Protein AF-A0A392QV54-F1 (afdb_monomer_lite)

Structure (mmCIF, N/CA/C/O backbone):
data_AF-A0A392QV54-F1
#
_entry.id   AF-A0A392QV54-F1
#
loop_
_atom_site.group_PDB
_atom_site.id
_atom_site.type_symbol
_atom_site.label_atom_id
_atom_site.label_alt_id
_atom_site.label_comp_id
_atom_site.label_asym_id
_atom_site.label_entity_id
_atom_site.label_seq_id
_atom_site.pdbx_PDB_ins_code
_atom_site.Cartn_x
_atom_site.Cartn_y
_atom_site.Cartn_z
_atom_site.occupancy
_atom_site.B_iso_or_equiv
_atom_site.auth_seq_id
_atom_site.auth_comp_id
_atom_site.auth_asym_id
_atom_site.auth_atom_id
_atom_site.pdbx_PDB_model_num
ATOM 1 N N . CYS A 1 1 ? -6.782 -5.559 13.920 1.00 52.97 1 CYS A N 1
ATOM 2 C CA . CYS A 1 1 ? -6.106 -4.255 14.149 1.00 52.97 1 CYS A CA 1
ATOM 3 C C . CYS A 1 1 ? -4.572 -4.337 14.168 1.00 52.97 1 CYS A C 1
ATOM 5 O O . CYS A 1 1 ? -3.965 -3.523 13.491 1.00 52.97 1 CYS A O 1
ATOM 7 N N . PHE A 1 2 ? -3.922 -5.235 14.932 1.00 52.38 2 PHE A N 1
ATOM 8 C CA . PHE A 1 2 ? -2.447 -5.368 14.882 1.00 52.38 2 PHE A CA 1
ATOM 9 C C . PHE A 1 2 ? -1.981 -6.150 13.639 1.00 52.38 2 PHE A C 1
ATOM 11 O O . PHE A 1 2 ? -1.050 -5.725 12.967 1.00 52.38 2 PHE A O 1
ATOM 18 N N . VAL A 1 3 ? -2.674 -7.246 13.304 1.00 63.62 3 VAL A N 1
ATOM 19 C CA . VAL A 1 3 ? -2.330 -8.125 12.168 1.00 63.62 3 VAL A CA 1
ATOM 20 C C . VAL A 1 3 ? -2.582 -7.441 10.822 1.00 63.62 3 VAL A C 1
ATOM 22 O O . VAL A 1 3 ? -1.702 -7.435 9.970 1.00 63.62 3 VAL A O 1
ATOM 25 N N . ASP A 1 4 ? -3.728 -6.779 10.663 1.00 73.19 4 ASP A N 1
ATOM 26 C CA . ASP A 1 4 ? -4.092 -6.118 9.400 1.00 73.19 4 ASP A CA 1
ATOM 27 C C . ASP A 1 4 ? -3.115 -4.984 9.051 1.00 73.19 4 ASP A C 1
ATOM 29 O O . ASP A 1 4 ? -2.695 -4.844 7.906 1.00 73.19 4 ASP A O 1
ATOM 33 N N . CYS A 1 5 ? -2.693 -4.197 10.050 1.00 76.19 5 CYS A N 1
ATOM 34 C CA . CYS A 1 5 ? -1.705 -3.134 9.849 1.00 76.19 5 CYS A CA 1
ATOM 35 C C . CYS A 1 5 ? -0.347 -3.696 9.407 1.00 76.19 5 CYS A C 1
ATOM 37 O O . CYS A 1 5 ? 0.309 -3.090 8.563 1.00 76.19 5 CYS A O 1
ATOM 39 N N . GLN A 1 6 ? 0.074 -4.831 9.978 1.00 86.81 6 GLN A N 1
ATOM 40 C CA . GLN A 1 6 ? 1.327 -5.50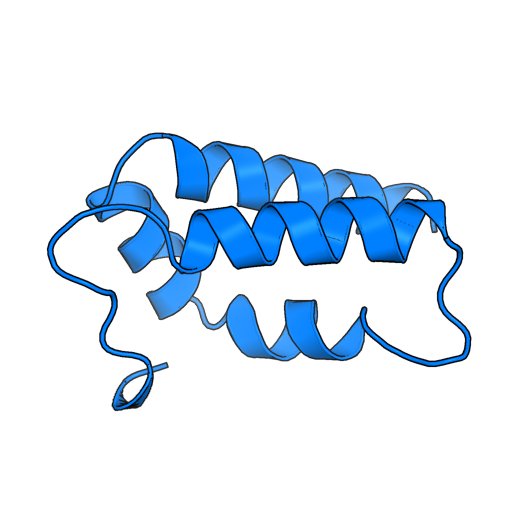6 9.623 1.00 86.81 6 GLN A CA 1
ATOM 41 C C . GLN A 1 6 ? 1.257 -6.086 8.206 1.00 86.81 6 GLN A C 1
ATOM 43 O O . GLN A 1 6 ? 2.210 -5.950 7.446 1.00 86.81 6 GLN A O 1
ATOM 48 N N . ALA A 1 7 ? 0.119 -6.677 7.825 1.00 90.12 7 ALA A N 1
ATOM 49 C CA . ALA A 1 7 ? -0.098 -7.212 6.483 1.00 90.12 7 ALA A CA 1
ATOM 50 C C . ALA A 1 7 ? -0.047 -6.106 5.418 1.00 90.12 7 ALA A C 1
ATOM 52 O O . ALA A 1 7 ? 0.685 -6.227 4.439 1.00 90.12 7 ALA A O 1
ATOM 53 N N . VAL A 1 8 ? -0.755 -4.993 5.647 1.00 92.12 8 VAL A N 1
ATOM 54 C CA . VAL A 1 8 ? -0.717 -3.814 4.767 1.00 92.12 8 VAL A CA 1
ATOM 55 C C . VAL A 1 8 ? 0.710 -3.278 4.645 1.00 92.12 8 VAL A C 1
ATOM 57 O O . VAL A 1 8 ? 1.194 -3.054 3.540 1.00 92.12 8 VAL A O 1
ATOM 60 N N . TRP A 1 9 ? 1.423 -3.145 5.766 1.00 92.25 9 TRP A N 1
ATOM 61 C CA . TRP A 1 9 ? 2.801 -2.658 5.768 1.00 92.25 9 TRP A CA 1
ATOM 62 C C . TRP A 1 9 ? 3.765 -3.587 5.013 1.00 92.25 9 TRP A C 1
ATOM 64 O O . TRP A 1 9 ? 4.588 -3.122 4.224 1.00 92.25 9 TRP A O 1
ATOM 74 N N . ALA A 1 10 ? 3.637 -4.904 5.193 1.00 93.50 10 ALA A N 1
ATOM 75 C CA . ALA A 1 10 ? 4.430 -5.893 4.471 1.00 93.50 10 ALA A CA 1
ATOM 76 C C . ALA A 1 10 ? 4.180 -5.831 2.955 1.00 93.50 10 ALA A C 1
ATOM 78 O O . ALA A 1 10 ? 5.135 -5.773 2.180 1.00 93.50 10 ALA A O 1
ATOM 79 N N . LEU A 1 11 ? 2.913 -5.762 2.529 1.00 93.62 11 LEU A N 1
ATOM 80 C CA . LEU A 1 11 ? 2.547 -5.617 1.115 1.00 93.62 11 LEU A CA 1
ATOM 81 C C . LEU A 1 11 ? 3.078 -4.311 0.518 1.00 93.62 11 LEU A C 1
ATOM 83 O O . LEU A 1 11 ? 3.578 -4.308 -0.607 1.00 93.62 11 LEU A O 1
ATOM 87 N N . GLY A 1 12 ? 3.027 -3.215 1.278 1.00 93.69 12 GLY A N 1
ATOM 88 C CA . GLY A 1 12 ? 3.584 -1.932 0.863 1.00 93.69 12 GLY A CA 1
ATOM 89 C C . GLY A 1 12 ? 5.091 -1.985 0.632 1.00 93.69 12 GLY A C 1
ATOM 90 O O . GLY A 1 12 ? 5.560 -1.402 -0.343 1.00 93.69 12 GLY A O 1
ATOM 91 N N . ASN A 1 13 ? 5.843 -2.717 1.458 1.00 95.44 13 ASN A N 1
ATOM 92 C CA . ASN A 1 13 ? 7.276 -2.921 1.237 1.00 95.44 13 ASN A CA 1
ATOM 93 C C . ASN A 1 13 ? 7.552 -3.746 -0.028 1.00 95.44 13 ASN A C 1
ATOM 95 O O . ASN A 1 13 ? 8.385 -3.347 -0.835 1.00 95.44 13 ASN A O 1
ATOM 99 N N . VAL A 1 14 ? 6.825 -4.850 -0.240 1.00 93.50 14 VAL A N 1
ATOM 100 C CA . VAL A 1 14 ? 6.997 -5.693 -1.439 1.00 93.50 14 VAL A CA 1
ATOM 101 C C . VAL A 1 14 ? 6.675 -4.907 -2.711 1.00 93.50 14 VAL A C 1
ATOM 103 O O . VAL A 1 14 ? 7.460 -4.913 -3.655 1.00 93.50 14 VAL A O 1
ATOM 106 N N . ALA A 1 15 ? 5.555 -4.182 -2.737 1.00 92.50 15 ALA A N 1
ATOM 107 C CA . ALA A 1 15 ? 5.187 -3.371 -3.894 1.00 92.50 15 ALA A CA 1
ATOM 108 C C . ALA A 1 15 ? 6.119 -2.165 -4.108 1.00 92.50 15 ALA A C 1
ATOM 110 O O . ALA A 1 15 ? 6.280 -1.701 -5.233 1.00 92.50 15 ALA A O 1
ATOM 111 N N . GLY A 1 16 ? 6.745 -1.654 -3.045 1.00 92.12 16 GLY A N 1
ATOM 112 C CA . GLY A 1 16 ? 7.694 -0.544 -3.119 1.00 92.12 16 GLY A CA 1
ATOM 113 C C . GLY A 1 16 ? 9.081 -0.920 -3.651 1.00 92.12 16 GLY A C 1
ATOM 114 O O . GLY A 1 16 ? 9.812 -0.025 -4.072 1.00 92.12 16 GLY A O 1
ATOM 115 N N . ASP A 1 17 ? 9.439 -2.207 -3.642 1.00 93.06 17 ASP A N 1
ATOM 116 C CA . ASP A 1 17 ? 10.770 -2.699 -4.018 1.00 93.06 17 ASP A CA 1
ATOM 117 C C . ASP A 1 17 ? 11.046 -2.572 -5.526 1.00 93.06 17 ASP A C 1
ATOM 119 O O . ASP A 1 17 ? 12.059 -2.011 -5.947 1.00 93.06 17 ASP A O 1
ATOM 123 N N . SER A 1 18 ? 10.120 -3.037 -6.370 1.00 91.69 18 SER A N 1
ATOM 124 C CA . SER A 1 18 ? 10.259 -2.937 -7.826 1.00 91.69 18 SER A CA 1
ATOM 125 C C . SER A 1 18 ? 8.909 -2.966 -8.552 1.00 91.69 18 SER A C 1
ATOM 127 O O . SER A 1 18 ? 7.946 -3.532 -8.028 1.00 91.69 18 SER A O 1
ATOM 129 N N . PRO A 1 19 ? 8.825 -2.442 -9.796 1.00 90.12 19 PRO A N 1
ATOM 130 C CA . PRO A 1 19 ? 7.605 -2.531 -10.604 1.00 90.12 19 PRO A CA 1
ATOM 131 C C . PRO A 1 19 ? 7.107 -3.972 -10.789 1.00 90.12 19 PRO A C 1
ATOM 133 O O . PRO A 1 19 ? 5.908 -4.215 -10.752 1.00 90.12 19 PRO A O 1
ATOM 136 N N . ARG A 1 20 ? 8.016 -4.952 -10.897 1.00 90.81 20 ARG A N 1
ATOM 137 C CA . ARG A 1 20 ? 7.648 -6.372 -11.005 1.00 90.81 20 ARG A CA 1
ATOM 138 C C . ARG A 1 20 ? 6.985 -6.894 -9.730 1.00 90.81 20 ARG A C 1
ATOM 140 O O . ARG A 1 20 ? 6.003 -7.623 -9.812 1.00 90.81 20 ARG A O 1
ATOM 147 N N . CYS A 1 21 ? 7.521 -6.542 -8.561 1.00 92.62 21 CYS A N 1
ATOM 148 C CA . CYS A 1 21 ? 6.942 -6.943 -7.277 1.00 92.62 21 CYS A CA 1
ATOM 149 C C . CYS A 1 21 ? 5.576 -6.280 -7.054 1.00 92.62 21 CYS A C 1
ATOM 151 O O . CYS A 1 21 ? 4.639 -6.940 -6.616 1.00 92.62 21 CYS A O 1
ATOM 153 N N . ARG A 1 22 ? 5.435 -5.003 -7.426 1.00 93.75 22 ARG A N 1
ATOM 154 C CA . ARG A 1 22 ? 4.153 -4.286 -7.447 1.00 93.75 22 ARG A CA 1
ATOM 155 C C . ARG A 1 22 ? 3.115 -5.003 -8.307 1.00 93.75 22 ARG A C 1
ATOM 157 O O . ARG A 1 22 ? 2.028 -5.292 -7.818 1.00 93.75 22 ARG A O 1
ATOM 164 N N . ASP A 1 23 ? 3.457 -5.314 -9.555 1.00 91.06 23 ASP A N 1
ATOM 165 C CA . ASP A 1 23 ? 2.535 -5.957 -10.496 1.00 91.06 23 ASP A CA 1
ATOM 166 C C . ASP A 1 23 ? 2.146 -7.364 -10.032 1.00 91.06 23 ASP A C 1
ATOM 168 O O . ASP A 1 23 ?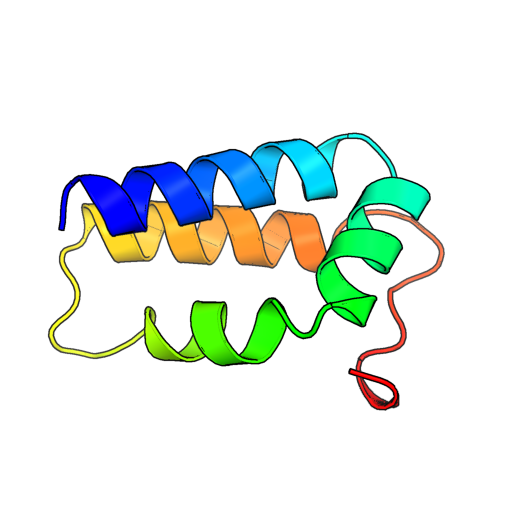 1.002 -7.770 -10.203 1.00 91.06 23 ASP A O 1
ATOM 172 N N . LEU A 1 24 ? 3.061 -8.084 -9.374 1.00 92.38 24 LEU A N 1
ATOM 173 C CA . LEU A 1 24 ? 2.767 -9.371 -8.744 1.00 92.38 24 LEU A CA 1
ATOM 174 C C . LEU A 1 24 ? 1.752 -9.234 -7.602 1.00 92.38 24 LEU A C 1
ATOM 176 O O . LEU A 1 24 ? 0.832 -10.037 -7.493 1.00 92.38 24 LEU A O 1
ATOM 180 N N . VAL A 1 25 ? 1.912 -8.233 -6.737 1.00 92.56 25 VAL A N 1
ATOM 181 C CA . VAL A 1 25 ? 0.982 -7.997 -5.624 1.00 92.56 25 VAL A CA 1
ATOM 182 C C . VAL A 1 25 ? -0.393 -7.577 -6.149 1.00 92.56 25 VAL A C 1
ATOM 184 O O . VAL A 1 25 ? -1.415 -8.061 -5.662 1.00 92.56 25 VAL A O 1
ATOM 187 N N . LEU A 1 26 ? -0.426 -6.718 -7.171 1.00 91.31 26 LEU A N 1
ATOM 188 C CA . LEU A 1 26 ? -1.662 -6.301 -7.829 1.00 91.31 26 LEU A CA 1
ATOM 189 C C . LEU A 1 26 ? -2.353 -7.474 -8.533 1.00 91.31 26 LEU A C 1
ATOM 191 O O . LEU A 1 26 ? -3.548 -7.653 -8.336 1.00 91.31 26 LEU A O 1
ATOM 195 N N . SER A 1 27 ? -1.623 -8.329 -9.256 1.00 91.69 27 SER A N 1
ATOM 196 C CA . SER A 1 27 ? -2.207 -9.484 -9.959 1.00 91.69 27 SER A CA 1
ATOM 197 C C . SER A 1 27 ? -2.817 -10.539 -9.031 1.00 91.69 27 SER A C 1
ATOM 199 O O . SER A 1 27 ? -3.659 -11.321 -9.462 1.00 91.69 27 SER A O 1
ATOM 201 N N . HIS A 1 28 ? -2.443 -10.539 -7.747 1.00 92.62 28 HIS A N 1
ATOM 202 C CA . HIS A 1 28 ? -3.073 -11.362 -6.710 1.00 92.62 28 HIS A CA 1
ATOM 203 C C . HIS A 1 28 ? -4.302 -10.691 -6.066 1.00 92.62 28 HIS A C 1
ATOM 205 O O . HIS A 1 28 ? -4.805 -11.173 -5.051 1.00 92.62 28 HIS A O 1
ATOM 211 N N . GLY A 1 29 ? -4.790 -9.577 -6.619 1.00 90.94 29 GLY A N 1
ATOM 212 C CA . GLY A 1 29 ? -6.015 -8.914 -6.172 1.00 90.94 29 GLY A CA 1
ATOM 213 C C . GLY A 1 29 ? -5.867 -8.142 -4.860 1.00 90.94 29 GLY A C 1
ATOM 214 O O . GLY A 1 29 ? -6.853 -7.926 -4.161 1.00 90.94 29 GLY A O 1
ATOM 215 N N . ALA A 1 30 ? -4.656 -7.709 -4.494 1.00 92.00 30 ALA A N 1
ATOM 216 C CA . ALA A 1 30 ? -4.415 -7.017 -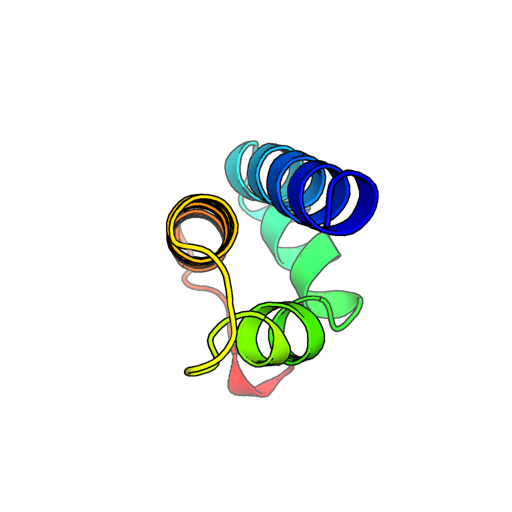3.222 1.00 92.00 30 ALA A CA 1
ATOM 217 C C . ALA A 1 30 ? -5.043 -5.609 -3.137 1.00 92.00 30 ALA A C 1
ATOM 219 O O . ALA A 1 30 ? -5.149 -5.050 -2.043 1.00 92.00 30 ALA A O 1
ATOM 220 N N . LEU A 1 31 ? -5.465 -5.026 -4.266 1.00 92.38 31 LEU A N 1
ATOM 221 C CA . LEU A 1 31 ? -6.012 -3.669 -4.325 1.00 92.38 31 LEU A CA 1
ATOM 222 C C . LEU A 1 31 ? -7.378 -3.549 -3.633 1.00 92.38 31 LEU A C 1
ATOM 224 O O . LEU A 1 31 ? -7.551 -2.683 -2.778 1.00 92.38 31 LEU A O 1
ATOM 228 N N . LEU A 1 32 ? -8.337 -4.422 -3.953 1.00 91.62 32 LEU A N 1
ATOM 229 C CA . LEU A 1 32 ? -9.690 -4.348 -3.384 1.00 91.62 32 LEU A CA 1
ATOM 230 C C . LEU A 1 32 ? -9.703 -4.523 -1.849 1.00 91.62 32 LEU A C 1
ATOM 232 O O . LEU A 1 32 ? -10.315 -3.694 -1.168 1.00 91.62 32 LEU A O 1
ATOM 236 N N . PRO A 1 33 ? -8.993 -5.510 -1.258 1.00 92.12 33 PRO A N 1
ATOM 237 C CA . PRO A 1 33 ? -8.887 -5.638 0.194 1.00 92.12 33 PRO A CA 1
ATOM 238 C C . PRO A 1 33 ? -8.222 -4.431 0.860 1.00 92.12 33 PRO A C 1
ATOM 240 O O . PRO A 1 33 ? -8.631 -4.045 1.954 1.00 92.12 33 PRO A O 1
ATOM 243 N N . LEU A 1 34 ? -7.221 -3.820 0.211 1.00 92.62 34 LEU A N 1
ATOM 244 C CA . LEU A 1 34 ? -6.562 -2.611 0.710 1.00 92.62 34 LEU A CA 1
ATOM 245 C C . LEU A 1 34 ? -7.538 -1.429 0.762 1.00 92.62 34 LEU A C 1
ATOM 247 O O . LEU A 1 34 ? -7.596 -0.731 1.774 1.00 92.62 34 LEU A O 1
ATOM 251 N N . LEU A 1 35 ? -8.330 -1.227 -0.295 1.00 91.81 35 LEU A N 1
ATOM 252 C CA . LEU A 1 35 ? -9.342 -0.169 -0.346 1.00 91.81 35 LEU A CA 1
ATOM 253 C C . LEU A 1 35 ? -10.432 -0.368 0.713 1.00 91.81 35 LEU A C 1
ATOM 255 O O . LEU A 1 35 ? -10.862 0.603 1.328 1.00 91.81 35 LEU A O 1
ATOM 259 N N . ALA A 1 36 ? -10.814 -1.611 1.016 1.00 91.69 36 ALA A N 1
ATOM 260 C CA . ALA A 1 36 ? -11.764 -1.902 2.093 1.00 91.69 36 ALA A CA 1
ATOM 261 C C . ALA A 1 36 ? -11.258 -1.472 3.489 1.00 91.69 36 ALA A C 1
ATOM 263 O O . ALA A 1 36 ? -12.065 -1.211 4.385 1.00 91.69 36 ALA A O 1
ATOM 264 N N . GLN A 1 37 ? -9.937 -1.356 3.688 1.00 90.25 37 GLN A N 1
ATOM 265 C CA . GLN A 1 37 ? -9.357 -0.829 4.932 1.00 90.25 37 GLN A CA 1
ATOM 266 C C . GLN A 1 37 ? -9.433 0.705 5.036 1.00 90.25 37 GLN A C 1
ATOM 268 O O . GLN A 1 37 ? -9.244 1.249 6.125 1.00 90.25 37 GLN A O 1
ATOM 273 N N . LEU A 1 38 ? -9.718 1.411 3.937 1.00 90.44 38 LEU A N 1
ATOM 274 C CA . LEU A 1 38 ? -9.920 2.862 3.899 1.00 90.44 38 LEU A CA 1
ATOM 275 C C . LEU A 1 38 ? -11.399 3.199 4.144 1.00 90.44 38 LEU A C 1
ATOM 277 O O . LEU A 1 38 ? -12.094 3.690 3.260 1.00 90.44 38 LEU A O 1
ATOM 281 N N . ASN A 1 39 ? -11.884 2.919 5.354 1.00 90.31 39 ASN A N 1
ATOM 282 C CA . ASN A 1 39 ? -13.260 3.210 5.767 1.00 90.31 39 ASN A CA 1
ATOM 283 C C . ASN A 1 39 ? -13.316 4.149 6.985 1.00 90.31 39 ASN A C 1
ATOM 285 O O . ASN A 1 39 ? -12.320 4.350 7.682 1.00 90.31 39 ASN A O 1
ATOM 289 N N . GLU A 1 40 ? -14.498 4.708 7.254 1.00 89.44 40 GLU A N 1
ATOM 290 C CA . GLU A 1 40 ? -14.732 5.689 8.327 1.00 89.44 40 GLU A CA 1
ATOM 291 C C . GLU A 1 40 ? -14.503 5.144 9.748 1.00 89.44 40 GLU A C 1
ATOM 293 O O . GLU A 1 40 ? -14.272 5.909 10.684 1.00 89.44 40 GLU A O 1
ATOM 298 N N . HIS A 1 41 ? -14.514 3.821 9.916 1.00 89.06 41 HIS A N 1
ATOM 299 C CA . HIS A 1 41 ? -14.287 3.154 11.198 1.00 89.06 41 HIS A CA 1
ATOM 300 C C . HIS A 1 41 ? -12.819 2.751 11.414 1.00 89.06 41 HIS A C 1
ATOM 302 O O . HIS A 1 41 ? -12.454 2.261 12.489 1.00 89.06 41 HIS A O 1
ATOM 308 N N . ALA A 1 42 ? -11.952 2.940 10.415 1.00 88.06 42 ALA A N 1
ATOM 309 C CA . ALA A 1 42 ? -10.549 2.574 10.504 1.00 88.06 42 ALA A CA 1
ATOM 310 C C . ALA A 1 42 ? -9.770 3.535 11.414 1.00 88.06 42 ALA A C 1
ATOM 312 O O . ALA A 1 42 ? -9.915 4.757 11.376 1.00 88.06 42 ALA A O 1
ATOM 313 N N . LYS A 1 43 ? -8.866 2.981 12.230 1.00 90.62 43 LYS A N 1
ATOM 314 C CA . LYS A 1 43 ? -7.968 3.795 13.061 1.00 90.62 43 LYS A CA 1
ATOM 315 C C . LYS A 1 43 ? -7.013 4.598 12.179 1.00 90.62 43 LYS A C 1
ATOM 317 O O . LYS A 1 43 ? -6.530 4.097 11.166 1.00 90.62 43 LYS A O 1
ATOM 322 N N . LEU A 1 44 ? -6.617 5.784 12.640 1.00 90.12 44 LEU A N 1
ATOM 323 C CA . LEU A 1 44 ? -5.668 6.649 11.928 1.00 90.12 44 LEU A CA 1
ATOM 324 C C . LEU A 1 44 ? -4.355 5.938 11.547 1.00 90.12 44 LEU A C 1
ATOM 326 O O . LEU A 1 44 ? -3.798 6.198 10.484 1.00 90.12 44 LEU A O 1
ATOM 330 N N . SER A 1 45 ? -3.856 5.028 12.389 1.00 88.44 45 SER A N 1
ATOM 331 C CA . SER A 1 45 ? -2.658 4.235 12.083 1.00 88.44 45 SER A CA 1
ATOM 332 C C . SER A 1 45 ? -2.854 3.298 10.887 1.00 88.44 45 SER A C 1
ATOM 334 O O . SER A 1 45 ? -1.9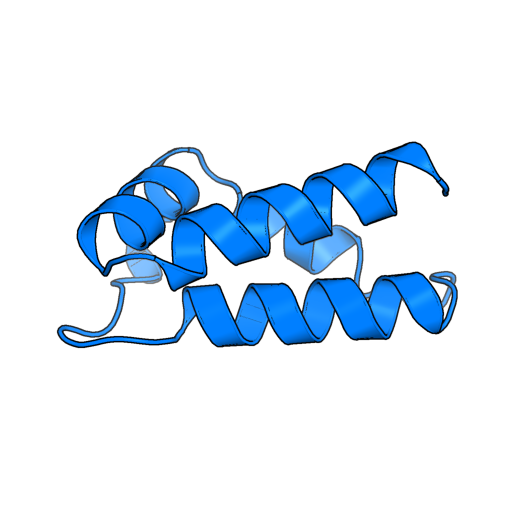63 3.203 10.046 1.00 88.44 45 SER A O 1
ATOM 336 N N . MET A 1 46 ? -4.023 2.662 10.776 1.00 90.81 46 MET A N 1
ATOM 337 C CA . MET A 1 46 ? -4.386 1.856 9.610 1.00 90.81 46 MET A CA 1
ATOM 338 C C . MET A 1 46 ? -4.494 2.734 8.365 1.00 90.81 46 MET A C 1
ATOM 340 O O . MET A 1 46 ? -3.869 2.430 7.357 1.00 90.81 46 MET A O 1
ATOM 344 N N . LEU A 1 47 ? -5.206 3.863 8.453 1.00 92.31 47 LEU A N 1
ATOM 345 C CA . LEU A 1 47 ? -5.374 4.791 7.330 1.00 92.31 47 LEU A CA 1
ATOM 346 C C . LEU A 1 47 ? -4.031 5.291 6.784 1.00 92.31 47 LEU A C 1
ATOM 348 O O . LEU A 1 47 ? -3.842 5.347 5.570 1.00 92.31 47 LEU A O 1
ATOM 352 N N . ARG A 1 48 ? -3.071 5.596 7.667 1.00 93.25 48 ARG A N 1
ATOM 353 C CA . ARG A 1 48 ? -1.709 5.991 7.275 1.00 93.25 48 ARG A CA 1
ATOM 354 C C . ARG A 1 48 ? -0.986 4.874 6.524 1.00 93.25 48 ARG A C 1
ATOM 356 O O . ARG A 1 48 ? -0.441 5.128 5.454 1.00 93.25 48 ARG A O 1
ATOM 363 N N . ASN A 1 49 ? -1.015 3.647 7.046 1.00 93.06 49 ASN A N 1
ATOM 364 C CA . ASN A 1 49 ? -0.352 2.505 6.411 1.00 93.06 49 ASN A CA 1
ATOM 365 C C . ASN A 1 49 ? -1.012 2.108 5.086 1.00 93.06 49 ASN A C 1
ATOM 367 O O . ASN A 1 49 ? -0.312 1.824 4.115 1.00 93.06 49 ASN A O 1
ATOM 371 N N . ALA A 1 50 ? -2.343 2.122 5.026 1.00 93.69 50 ALA A N 1
ATOM 372 C CA . ALA A 1 50 ? -3.098 1.815 3.820 1.00 93.69 50 ALA A CA 1
ATOM 373 C C . ALA A 1 50 ? -2.848 2.862 2.728 1.00 93.69 50 ALA A C 1
ATOM 375 O O . ALA A 1 50 ? -2.526 2.500 1.601 1.00 93.69 50 ALA A O 1
ATOM 376 N N . THR A 1 51 ? -2.876 4.153 3.077 1.00 94.81 51 THR A N 1
ATOM 377 C CA . THR A 1 51 ? -2.542 5.246 2.147 1.00 94.81 51 THR A CA 1
ATOM 378 C C . THR A 1 51 ? -1.100 5.147 1.646 1.00 94.81 51 THR A C 1
ATOM 380 O O . THR A 1 51 ? -0.843 5.300 0.453 1.00 94.81 51 THR A O 1
ATOM 383 N N . TRP A 1 52 ? -0.144 4.847 2.532 1.00 94.88 52 TRP A N 1
ATOM 384 C CA . TRP A 1 52 ? 1.253 4.650 2.141 1.00 94.88 52 TRP A CA 1
ATOM 385 C C . TRP A 1 52 ? 1.419 3.461 1.184 1.00 94.88 52 TRP A C 1
ATOM 387 O O . TRP A 1 52 ? 2.056 3.588 0.140 1.00 94.88 52 TRP A O 1
ATOM 397 N N . THR A 1 53 ? 0.772 2.336 1.481 1.00 95.44 53 THR A N 1
ATOM 398 C CA . THR A 1 53 ? 0.779 1.138 0.627 1.00 95.44 53 THR A CA 1
ATOM 399 C C . THR A 1 53 ? 0.156 1.416 -0.737 1.00 95.44 53 THR A C 1
ATOM 401 O O . THR A 1 53 ? 0.732 1.052 -1.759 1.00 95.44 53 THR A O 1
ATOM 404 N N . LEU A 1 54 ? -0.963 2.143 -0.769 1.00 94.12 54 LEU A N 1
ATOM 405 C CA . LEU A 1 54 ? -1.613 2.565 -2.006 1.00 94.12 54 LEU A CA 1
ATOM 406 C C . LEU A 1 54 ? -0.685 3.448 -2.853 1.00 94.12 54 LEU A C 1
ATOM 408 O O . LEU A 1 54 ? -0.602 3.278 -4.066 1.00 94.12 5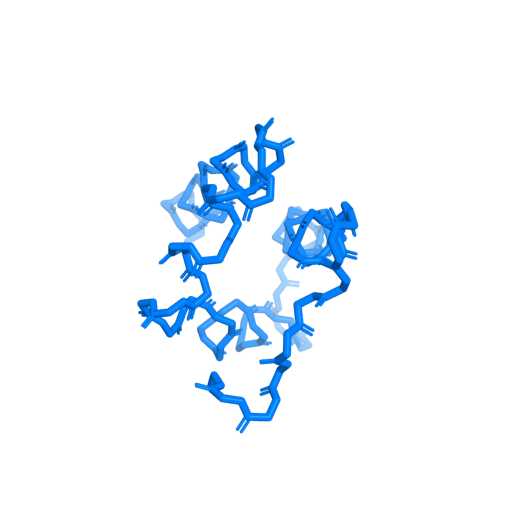4 LEU A O 1
ATOM 412 N N . SER A 1 55 ? 0.082 4.341 -2.221 1.00 94.06 55 SER A N 1
ATOM 413 C CA . SER A 1 55 ? 1.072 5.149 -2.940 1.00 94.06 55 SER A CA 1
ATOM 414 C C . SER A 1 55 ? 2.171 4.294 -3.584 1.00 94.06 55 SER A C 1
ATOM 416 O O . SER A 1 55 ? 2.576 4.583 -4.709 1.00 94.06 55 SER A O 1
ATOM 418 N N . ASN A 1 56 ? 2.596 3.205 -2.931 1.00 94.38 56 ASN A N 1
ATOM 419 C CA . ASN A 1 56 ? 3.547 2.250 -3.505 1.00 94.38 56 ASN A CA 1
ATOM 420 C C . ASN A 1 56 ? 2.923 1.443 -4.651 1.00 94.38 56 ASN A C 1
ATOM 422 O O . ASN A 1 56 ? 3.594 1.204 -5.651 1.00 94.38 56 ASN A O 1
ATOM 426 N N . PHE A 1 57 ? 1.636 1.096 -4.563 1.00 91.38 57 PHE A N 1
ATOM 427 C CA . PHE A 1 57 ? 0.913 0.428 -5.653 1.00 91.38 57 PHE A CA 1
ATOM 428 C C . PHE A 1 57 ? 0.816 1.297 -6.909 1.00 91.38 57 PHE A C 1
ATOM 430 O O . PHE A 1 57 ? 0.799 0.767 -8.011 1.00 91.38 57 PHE A O 1
ATOM 437 N N . CYS A 1 58 ? 0.812 2.622 -6.766 1.00 90.19 58 CYS A N 1
ATOM 438 C CA . CYS A 1 58 ? 0.810 3.562 -7.890 1.00 90.19 58 CYS A CA 1
ATOM 439 C C . CYS A 1 58 ? 2.220 4.012 -8.317 1.00 90.19 58 CYS A C 1
ATOM 441 O O . CYS A 1 58 ? 2.365 4.794 -9.260 1.00 90.19 58 CYS A O 1
ATOM 443 N N . ARG A 1 59 ? 3.274 3.569 -7.621 1.00 86.88 59 ARG A N 1
ATOM 444 C CA . ARG A 1 59 ? 4.655 4.011 -7.852 1.00 86.88 59 ARG A CA 1
ATOM 445 C C . ARG A 1 59 ? 5.315 3.213 -8.977 1.00 86.88 59 ARG A C 1
ATOM 447 O O . ARG A 1 59 ? 4.986 2.060 -9.230 1.00 86.88 59 ARG A O 1
ATOM 454 N N . GLY A 1 60 ? 6.313 3.819 -9.620 1.00 81.38 60 GLY A N 1
ATOM 455 C CA . GLY A 1 60 ? 7.141 3.172 -10.641 1.00 81.38 60 GLY A CA 1
ATOM 456 C C . GLY A 1 60 ? 6.611 3.351 -12.065 1.00 81.38 60 GLY A C 1
ATOM 457 O O . GLY A 1 60 ? 5.469 3.751 -12.282 1.00 81.38 60 GLY A O 1
ATOM 458 N N . LYS A 1 61 ? 7.478 3.091 -13.047 1.00 79.38 61 LYS A N 1
ATOM 459 C CA . LYS A 1 61 ? 7.148 3.100 -14.479 1.00 79.38 61 LYS A CA 1
ATOM 460 C C . LYS A 1 61 ? 7.406 1.703 -15.068 1.00 79.38 61 LYS A C 1
ATOM 462 O O . LYS A 1 61 ? 8.406 1.101 -14.675 1.00 79.38 61 LYS A O 1
ATOM 467 N N . PRO A 1 62 ? 6.585 1.214 -16.016 1.00 84.06 62 PRO A N 1
ATOM 468 C CA . PRO A 1 62 ? 5.328 1.808 -16.487 1.00 84.06 62 PRO A CA 1
ATOM 469 C C . PRO A 1 62 ? 4.266 1.861 -15.378 1.00 84.06 62 PRO A C 1
ATOM 471 O O . PRO A 1 62 ? 4.398 1.186 -14.350 1.00 84.06 62 PRO A O 1
ATOM 474 N N . GLN A 1 63 ? 3.258 2.723 -15.549 1.00 80.06 63 GLN A N 1
ATOM 475 C CA . GLN A 1 63 ? 2.155 2.776 -14.592 1.00 80.06 63 GLN A CA 1
ATOM 476 C C . GLN A 1 63 ? 1.403 1.437 -14.593 1.00 80.06 63 GLN A C 1
ATOM 478 O O . GLN A 1 63 ? 1.293 0.819 -15.654 1.00 80.06 63 GLN A O 1
ATOM 483 N N . PRO A 1 64 ? 0.936 0.969 -13.426 1.00 77.12 64 PRO A N 1
ATOM 484 C CA . PRO A 1 64 ? 0.177 -0.269 -13.353 1.00 77.12 64 PRO A CA 1
ATOM 485 C C . PRO A 1 64 ? -1.152 -0.111 -14.096 1.00 77.12 64 PRO A C 1
ATOM 487 O O . PRO A 1 64 ? -1.822 0.916 -13.974 1.00 77.12 64 PRO A O 1
ATOM 490 N N . ALA A 1 65 ? -1.530 -1.127 -14.867 1.00 77.94 65 ALA A N 1
ATOM 491 C CA . ALA A 1 65 ? -2.817 -1.170 -15.547 1.00 77.94 65 ALA A CA 1
ATOM 492 C C . ALA A 1 65 ? -3.893 -1.649 -14.563 1.00 77.94 65 ALA A C 1
ATOM 494 O O . ALA A 1 65 ? -4.099 -2.847 -14.391 1.00 77.94 65 ALA A O 1
ATOM 495 N N . PHE A 1 66 ? -4.563 -0.709 -13.895 1.00 76.06 66 PHE A N 1
ATOM 496 C CA . PHE A 1 66 ? -5.603 -1.036 -12.915 1.00 76.06 66 PHE A CA 1
ATOM 497 C C . PHE A 1 66 ? -6.863 -1.654 -13.536 1.00 76.06 66 PHE A C 1
ATOM 499 O O . PHE A 1 66 ? -7.591 -2.335 -12.830 1.00 76.06 66 PHE A O 1
ATOM 506 N N . ASP A 1 67 ? -7.085 -1.497 -14.845 1.00 69.38 67 ASP A N 1
ATOM 507 C CA . ASP A 1 67 ? -8.204 -2.132 -15.564 1.00 69.38 67 ASP A CA 1
ATOM 508 C C . ASP A 1 67 ? -8.125 -3.673 -15.589 1.00 69.38 67 ASP A C 1
ATOM 510 O O . ASP A 1 67 ? -9.081 -4.339 -15.981 1.00 69.38 67 ASP A O 1
ATOM 514 N N . GLN A 1 68 ? -6.977 -4.246 -15.215 1.00 59.72 68 GLN A N 1
ATOM 515 C CA . GLN A 1 68 ? -6.724 -5.691 -15.207 1.00 59.72 68 GLN A CA 1
ATOM 516 C C . GLN A 1 68 ? -6.756 -6.309 -13.799 1.00 59.72 68 GLN A C 1
ATOM 518 O O . GLN A 1 68 ? -6.472 -7.502 -13.669 1.00 59.72 68 GLN A O 1
ATOM 523 N N . VAL A 1 69 ? -7.037 -5.508 -12.763 1.00 58.75 69 VAL A N 1
ATOM 524 C CA . VAL A 1 69 ? -6.928 -5.873 -11.339 1.00 58.75 69 VAL A CA 1
ATOM 525 C C . VAL A 1 69 ? -8.296 -5.962 -10.676 1.00 58.75 69 VAL A C 1
ATOM 527 O O . VAL A 1 69 ? -9.129 -5.065 -10.920 1.00 58.75 69 VAL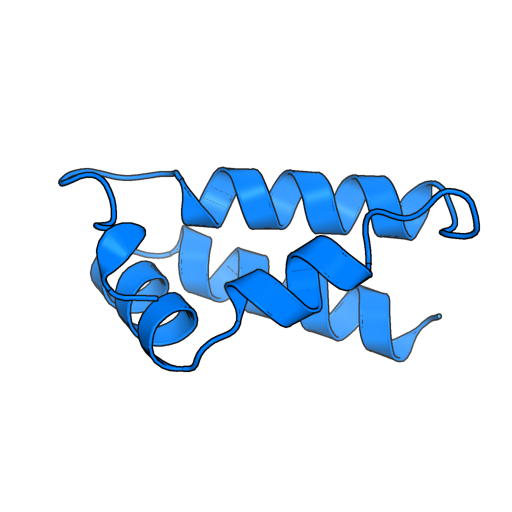 A O 1
#

Radius of gyration: 11.5 Å; chains: 1; bounding box: 26×18×31 Å

pLDDT: mean 87.29, std 10.06, range [52.38, 95.44]

InterPro domains:
  IPR000225 Armadillo [PF00514] (18-59)
  IPR011989 Armadillo-like helical [G3DSA:1.25.10.10] (2-69)
  IPR016024 Armadillo-type fold [SSF48371] (5-66)

Organism: NCBI:txid97028

Sequence (69 aa):
CFVDCQAVWALGNVAGDSPRCRDLVLSHGALLPLLAQLNEHAKLSMLRNATWTLSNFCRGKPQPAFDQV

Foldseek 3Di:
DVVLLVVLQVLLVQLQPAVVSLQVCVLVVVVVVLVVCCDPPHDPSSNVSSVSSVVSNQDDPPGDDNVND

Secondary structure (DSSP, 8-state):
-HHHHHHHHHHHHHHHH-HHHHHHHHHTT-HHHHHHTSSTTS-HHHHHHHHHHHHHHT-SSSPP-GGG-